Protein AF-A0A7X7G9E5-F1 (afdb_monomer)

pLDDT: mean 78.96, std 9.9, range [48.59, 95.44]

Solvent-accessible surface area (backbone atoms only — not comparable to full-atom values): 7035 Å² total; per-residue (Å²): 116,56,70,67,61,51,48,48,40,60,71,61,45,46,61,52,39,68,76,74,42,57,73,67,61,39,52,52,50,52,52,52,50,52,52,53,52,44,50,45,39,64,73,45,52,46,53,51,50,51,52,53,50,51,52,52,34,56,75,68,69,60,48,82,69,44,36,74,34,84,66,69,17,43,52,50,46,50,52,52,52,47,51,52,53,34,50,51,29,40,51,51,25,55,50,26,55,76,69,73,35,65,70,61,23,51,51,29,50,54,52,30,51,53,48,49,49,51,49,50,52,60,62,68,66,58,76,86,126

Foldseek 3Di:
DDPVLVCCCVVPPVVVCVVPHDPVVSVVVVVVSVVVVVCCCVVPVVVVCVVVVVVVCVVVVNDPVQLVDPAPNVLVVLLVVLVVLLVVLVVVLVVCVVVVNVVSNVVSVVVSVVSVVVSVVSVVPRDDD

Structure (mmCIF, N/CA/C/O backbone):
data_AF-A0A7X7G9E5-F1
#
_entry.id   AF-A0A7X7G9E5-F1
#
loop_
_atom_site.group_PDB
_atom_site.id
_atom_site.type_symbol
_atom_site.label_atom_id
_atom_site.label_alt_id
_atom_site.label_comp_id
_atom_site.label_asym_id
_atom_site.label_entity_id
_atom_site.label_seq_id
_atom_site.pdbx_PDB_ins_code
_atom_site.Cartn_x
_atom_site.Cartn_y
_atom_site.Cartn_z
_atom_site.occupancy
_atom_site.B_iso_or_equiv
_atom_site.auth_seq_id
_atom_site.auth_comp_id
_atom_site.auth_asym_id
_atom_site.auth_atom_id
_atom_site.pdbx_PDB_model_num
ATOM 1 N N . MET A 1 1 ? 0.172 -2.062 5.739 1.00 58.16 1 MET A N 1
ATOM 2 C CA . MET A 1 1 ? -1.015 -1.357 5.200 1.00 58.16 1 MET A CA 1
ATOM 3 C C . MET A 1 1 ? -0.533 -0.185 4.358 1.00 58.16 1 MET A C 1
ATOM 5 O O . MET A 1 1 ? 0.449 0.430 4.751 1.00 58.16 1 MET A O 1
ATOM 9 N N . TRP A 1 2 ? -1.150 0.080 3.204 1.00 67.69 2 TRP A N 1
ATOM 10 C CA . TRP A 1 2 ? -0.778 1.218 2.350 1.00 67.69 2 TRP A CA 1
ATOM 11 C C . TRP A 1 2 ? -1.235 2.554 2.962 1.00 67.69 2 TRP A C 1
ATOM 13 O O . TRP A 1 2 ? -2.194 2.589 3.739 1.00 67.69 2 TRP A O 1
ATOM 23 N N . LEU A 1 3 ? -0.548 3.640 2.596 1.00 67.44 3 LEU A N 1
ATOM 24 C CA . LEU A 1 3 ? -0.738 4.991 3.126 1.00 67.44 3 LEU A CA 1
ATOM 25 C C . LEU A 1 3 ? -2.195 5.470 3.008 1.00 67.44 3 LEU A C 1
ATOM 27 O O . LEU A 1 3 ? -2.741 6.005 3.966 1.00 67.44 3 LEU A O 1
ATOM 31 N N . GLY A 1 4 ? -2.865 5.202 1.880 1.00 72.19 4 GLY A N 1
ATOM 32 C CA . GLY A 1 4 ? -4.277 5.555 1.692 1.00 72.19 4 GLY A CA 1
ATOM 33 C C . GLY A 1 4 ? -5.189 4.883 2.720 1.00 72.19 4 GLY A C 1
ATOM 34 O O . GLY A 1 4 ? -5.976 5.552 3.379 1.00 72.19 4 GLY A O 1
ATOM 35 N N . GLY A 1 5 ? -5.006 3.580 2.958 1.00 77.31 5 GLY A N 1
ATOM 36 C CA . GLY A 1 5 ? -5.749 2.859 3.996 1.00 77.31 5 GLY A CA 1
ATOM 37 C C . GLY A 1 5 ? -5.438 3.359 5.412 1.00 77.31 5 GLY A C 1
ATOM 38 O O . GLY A 1 5 ? -6.335 3.404 6.251 1.00 77.31 5 GLY A O 1
ATOM 39 N N . GLN A 1 6 ? -4.195 3.780 5.685 1.00 78.44 6 GLN A N 1
ATOM 40 C CA . GLN A 1 6 ? -3.826 4.419 6.961 1.00 78.44 6 GLN A CA 1
ATOM 41 C C . GLN A 1 6 ? -4.551 5.732 7.165 1.00 78.44 6 GLN A C 1
ATOM 43 O O . GLN A 1 6 ? -5.086 5.962 8.248 1.00 78.44 6 GLN A O 1
ATOM 48 N N . LEU A 1 7 ? -4.589 6.566 6.131 1.00 79.56 7 LEU A N 1
ATOM 49 C CA . LEU A 1 7 ? -5.273 7.848 6.165 1.00 79.56 7 LEU A CA 1
ATOM 50 C C . LEU A 1 7 ? -6.779 7.654 6.333 1.00 79.56 7 LEU A C 1
ATOM 52 O O . LEU A 1 7 ? -7.352 8.247 7.239 1.00 79.56 7 LEU A O 1
ATOM 56 N N . THR A 1 8 ? -7.411 6.760 5.568 1.00 85.62 8 THR A N 1
ATOM 57 C CA . THR A 1 8 ? -8.840 6.446 5.719 1.00 85.62 8 THR A CA 1
ATOM 58 C C . THR A 1 8 ? -9.161 5.972 7.136 1.00 85.62 8 THR A C 1
ATOM 60 O O . THR A 1 8 ? -10.071 6.499 7.776 1.00 85.62 8 THR A O 1
ATOM 63 N N . VAL A 1 9 ? -8.400 5.010 7.667 1.00 87.81 9 VAL A N 1
ATOM 64 C CA . VAL A 1 9 ? -8.644 4.495 9.020 1.00 87.81 9 VAL A CA 1
ATOM 65 C C . VAL A 1 9 ? -8.398 5.576 10.069 1.00 87.81 9 VAL A C 1
ATOM 67 O O . VAL A 1 9 ? -9.223 5.749 10.958 1.00 87.81 9 VAL A O 1
ATOM 70 N N . SER A 1 10 ? -7.312 6.335 9.966 1.00 84.25 10 SER A N 1
ATOM 71 C CA . SER A 1 10 ? -6.926 7.305 10.999 1.00 84.25 10 SER A CA 1
ATOM 72 C C . SER A 1 10 ? -7.788 8.567 10.985 1.00 84.25 10 SER A C 1
ATOM 74 O O . SER A 1 10 ? -8.097 9.095 12.053 1.00 84.25 10 SER A O 1
ATOM 76 N N . ALA A 1 11 ? -8.185 9.039 9.800 1.00 89.56 11 ALA A N 1
ATOM 77 C CA . ALA A 1 11 ? -8.941 10.275 9.622 1.00 89.56 11 ALA A CA 1
ATOM 78 C C . ALA A 1 11 ? -10.459 10.065 9.676 1.00 89.56 11 ALA A C 1
ATOM 80 O O . ALA A 1 11 ? -11.163 10.937 10.174 1.00 89.56 11 ALA A O 1
ATOM 81 N N . LEU A 1 12 ? -10.974 8.929 9.187 1.00 91.94 12 LEU A N 1
ATOM 82 C CA . LEU A 1 12 ? -12.422 8.711 9.062 1.00 91.94 12 LEU A CA 1
ATOM 83 C C . LEU A 1 12 ? -12.956 7.691 10.071 1.00 91.94 12 LEU A C 1
ATOM 85 O O . LEU A 1 12 ? -13.990 7.923 10.692 1.00 91.94 12 LEU A O 1
ATOM 89 N N . VAL A 1 13 ? -12.255 6.571 10.276 1.00 92.12 13 VAL A N 1
ATOM 90 C CA . VAL A 1 13 ? -12.777 5.460 11.096 1.00 92.12 13 VAL A CA 1
ATOM 91 C C . VAL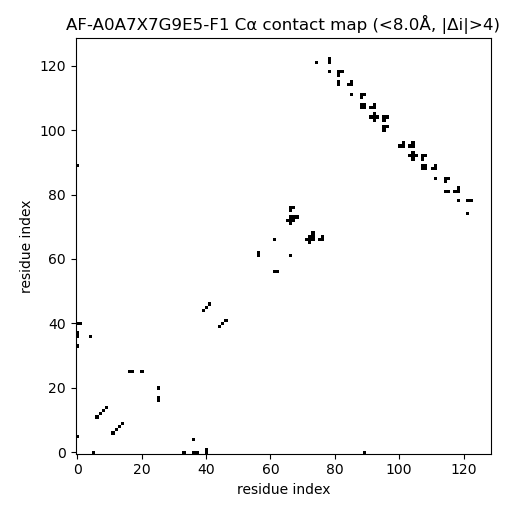 A 1 13 ? -12.455 5.647 12.579 1.00 92.12 13 VAL A C 1
ATOM 93 O O . VAL A 1 13 ? -13.333 5.583 13.439 1.00 92.12 13 VAL A O 1
ATOM 96 N N . LEU A 1 14 ? -11.187 5.898 12.895 1.00 91.06 14 LEU A N 1
ATOM 97 C CA . LEU A 1 14 ? -10.669 5.957 14.256 1.00 91.06 14 LEU A CA 1
ATOM 98 C C . LEU A 1 14 ? -11.297 7.078 15.106 1.00 91.06 14 LEU A C 1
ATOM 100 O O . LEU A 1 14 ? -11.532 6.833 16.291 1.00 91.06 14 LEU A O 1
ATOM 104 N N . PRO A 1 15 ? -11.595 8.288 14.587 1.00 92.12 15 PRO A N 1
ATOM 105 C CA . PRO A 1 15 ? -12.250 9.325 15.383 1.00 92.12 15 PRO A CA 1
ATOM 106 C C . PRO A 1 15 ? -13.672 8.935 15.794 1.00 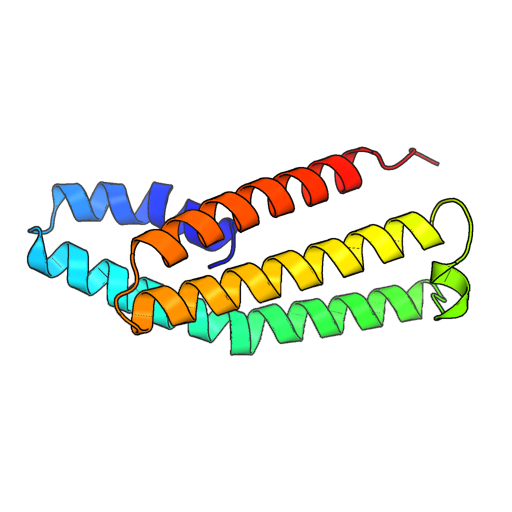92.12 15 PRO A C 1
ATOM 108 O O . PRO A 1 15 ? -14.063 9.163 16.937 1.00 92.12 15 PRO A O 1
ATOM 111 N N . VAL A 1 16 ? -14.429 8.304 14.890 1.00 93.69 16 VAL A N 1
ATOM 112 C CA . VAL A 1 16 ? -15.795 7.837 15.167 1.00 93.69 16 VAL A CA 1
ATOM 113 C C . VAL A 1 16 ? -15.767 6.664 16.144 1.00 93.69 16 VAL A C 1
ATOM 115 O O . VAL A 1 16 ? -16.484 6.686 17.143 1.00 93.69 16 VAL A O 1
ATOM 118 N N . ALA A 1 17 ? -14.882 5.690 15.916 1.00 92.75 17 ALA A N 1
ATOM 119 C CA . ALA A 1 17 ? -14.713 4.537 16.797 1.00 92.75 17 ALA A CA 1
ATOM 120 C C . ALA A 1 17 ? -14.336 4.960 18.226 1.00 92.75 17 ALA A C 1
ATOM 122 O O . ALA A 1 17 ? -14.931 4.472 19.180 1.00 92.75 17 ALA A O 1
ATOM 123 N N .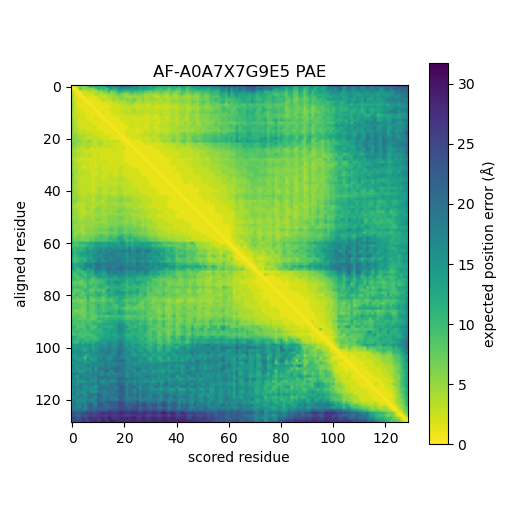 ARG A 1 18 ? -13.420 5.929 18.384 1.00 93.19 18 ARG A N 1
ATOM 124 C CA . ARG A 1 18 ? -13.030 6.470 19.699 1.00 93.19 18 ARG A CA 1
ATOM 125 C C . ARG A 1 18 ? -14.180 7.119 20.472 1.00 93.19 18 ARG A C 1
ATOM 127 O O . ARG A 1 18 ? -14.118 7.155 21.692 1.00 93.19 18 ARG A O 1
ATOM 134 N N . ARG A 1 19 ? -15.194 7.650 19.781 1.00 93.94 19 ARG A N 1
ATOM 135 C CA . ARG A 1 19 ? -16.349 8.317 20.408 1.00 93.94 19 ARG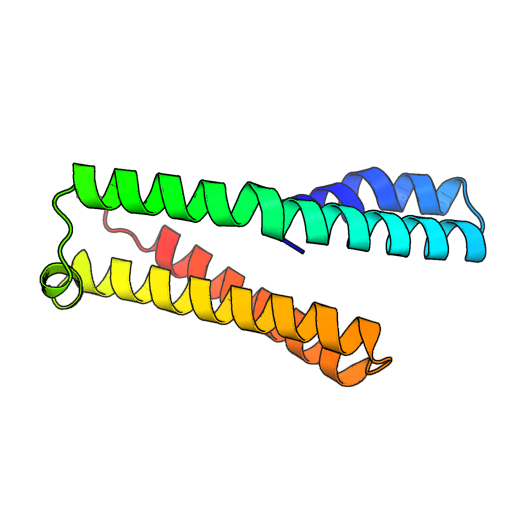 A CA 1
ATOM 136 C C . ARG A 1 19 ? -17.506 7.371 20.726 1.00 93.94 19 ARG A C 1
ATOM 138 O O . ARG A 1 19 ? -18.374 7.742 21.506 1.00 93.94 19 ARG A O 1
ATOM 145 N N . ARG A 1 20 ? -17.581 6.218 20.057 1.00 94.06 20 ARG A N 1
ATOM 146 C CA . ARG A 1 20 ? -18.778 5.357 20.050 1.00 94.06 20 ARG A CA 1
ATOM 147 C C . ARG A 1 20 ? -18.544 3.954 20.601 1.00 94.06 20 ARG A C 1
ATOM 149 O O . ARG A 1 20 ? -19.523 3.289 20.911 1.00 94.06 20 ARG A O 1
ATOM 156 N N . LEU A 1 21 ? -17.295 3.499 20.682 1.00 95.44 21 LEU A N 1
ATOM 157 C CA . LEU A 1 21 ? -16.943 2.144 21.100 1.00 95.44 21 LEU A CA 1
ATOM 158 C C . LEU A 1 21 ? -16.099 2.171 22.370 1.00 95.44 21 LEU A C 1
ATOM 160 O O . LEU A 1 21 ? -15.292 3.082 22.570 1.00 95.44 21 LEU A O 1
ATOM 164 N N . ASP A 1 22 ? -16.260 1.135 23.187 1.00 94.88 22 ASP A N 1
ATOM 165 C CA . ASP A 1 22 ? -15.344 0.845 24.281 1.00 94.88 22 ASP A CA 1
ATOM 166 C C . ASP A 1 22 ? -13.982 0.350 23.753 1.00 94.88 22 ASP A C 1
ATOM 168 O O . ASP A 1 22 ? -13.777 0.123 22.554 1.00 94.88 22 ASP A O 1
ATOM 172 N N . GLU A 1 23 ? -13.005 0.226 24.652 1.00 90.12 23 GLU A N 1
ATOM 173 C CA . GLU A 1 23 ? -11.633 -0.121 24.273 1.00 90.12 23 GLU A CA 1
ATOM 174 C C . GLU A 1 23 ? -11.546 -1.504 23.611 1.00 90.12 23 GLU A C 1
ATOM 176 O O . GLU A 1 23 ? -10.846 -1.671 22.609 1.00 90.12 23 GLU A O 1
ATOM 181 N N . ALA A 1 24 ? -12.292 -2.481 24.135 1.00 91.38 24 ALA A N 1
ATOM 182 C CA . ALA A 1 24 ? -12.277 -3.854 23.648 1.00 91.38 24 ALA A CA 1
ATOM 183 C C . ALA A 1 24 ? -12.882 -3.968 22.239 1.00 91.38 24 ALA A C 1
ATOM 185 O O . ALA A 1 24 ? -12.233 -4.516 21.341 1.00 91.38 24 ALA A O 1
ATOM 186 N N . ALA A 1 25 ? -14.067 -3.394 22.005 1.00 92.94 25 ALA A N 1
ATOM 187 C CA . ALA A 1 25 ? -14.702 -3.410 20.689 1.00 92.94 25 ALA A CA 1
ATOM 188 C C . ALA A 1 25 ? -13.902 -2.593 19.668 1.00 92.94 25 ALA A C 1
ATOM 190 O O . ALA A 1 25 ? -13.784 -2.985 18.503 1.00 92.94 25 ALA A O 1
ATOM 191 N N . ARG A 1 26 ? -13.288 -1.480 20.090 1.00 93.50 26 ARG A N 1
ATOM 192 C CA . ARG A 1 26 ? -12.402 -0.696 19.220 1.00 93.50 26 ARG A CA 1
ATOM 193 C C . ARG A 1 26 ? -11.174 -1.499 18.797 1.00 93.50 26 ARG A C 1
ATOM 195 O O . ARG A 1 26 ? -10.819 -1.475 17.617 1.00 93.50 26 ARG A O 1
ATOM 202 N N . ALA A 1 27 ? -10.522 -2.189 19.731 1.00 88.94 27 ALA A N 1
ATOM 203 C CA . ALA A 1 27 ? -9.348 -3.004 19.436 1.00 88.94 27 ALA A CA 1
ATOM 204 C C . ALA A 1 27 ? -9.679 -4.143 18.457 1.00 88.94 27 ALA A C 1
ATOM 206 O O . ALA A 1 27 ? -8.935 -4.360 17.494 1.00 88.94 27 ALA A O 1
ATOM 207 N N . ASP A 1 28 ? -10.813 -4.820 18.654 1.00 91.38 28 ASP A N 1
ATOM 208 C CA . ASP A 1 28 ? -11.260 -5.888 17.757 1.00 91.38 28 ASP A CA 1
ATOM 209 C C . ASP A 1 28 ? -11.622 -5.366 16.355 1.00 91.38 28 ASP A C 1
ATOM 211 O O . ASP A 1 28 ? -11.171 -5.917 15.341 1.00 91.38 28 ASP A O 1
ATOM 215 N N . LEU A 1 29 ? -12.325 -4.228 16.279 1.00 92.56 29 LEU A N 1
ATOM 216 C CA . LEU A 1 29 ? -12.622 -3.556 15.014 1.00 92.56 29 LEU A CA 1
ATOM 217 C 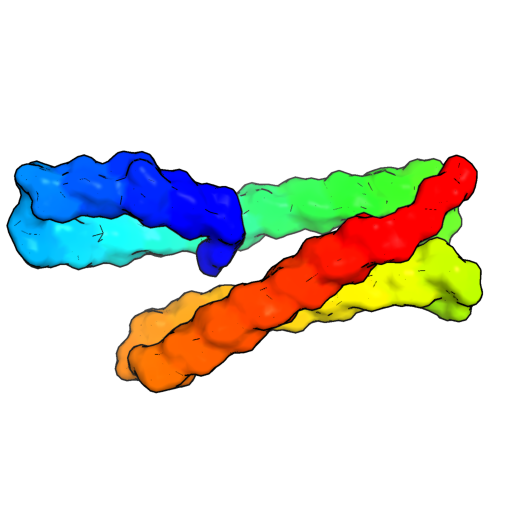C . LEU A 1 29 ? -11.337 -3.223 14.251 1.00 92.56 29 LEU A C 1
ATOM 219 O O . LEU A 1 29 ? -11.228 -3.548 13.067 1.00 92.56 29 LEU A O 1
ATOM 223 N N . MET A 1 30 ? -10.355 -2.598 14.910 1.00 89.00 30 MET A N 1
ATOM 224 C CA . MET A 1 30 ? -9.092 -2.209 14.270 1.00 89.00 30 MET A CA 1
ATOM 225 C C . MET A 1 30 ? -8.300 -3.428 13.790 1.00 89.00 30 MET A C 1
ATOM 227 O O . MET A 1 30 ? -7.755 -3.410 12.682 1.00 89.00 30 MET A O 1
ATOM 231 N N . ARG A 1 31 ? -8.283 -4.514 14.572 1.00 86.38 31 ARG A N 1
ATOM 232 C CA . ARG A 1 31 ? -7.644 -5.777 14.181 1.00 86.38 31 ARG A CA 1
ATOM 233 C C . ARG A 1 31 ? -8.310 -6.378 12.942 1.00 86.38 31 ARG A C 1
ATOM 235 O O . ARG A 1 31 ? -7.621 -6.755 11.990 1.00 86.38 31 ARG A O 1
ATOM 242 N N . THR A 1 32 ? -9.639 -6.428 12.923 1.00 90.06 32 THR A N 1
ATOM 243 C CA . THR A 1 32 ? -10.408 -6.982 11.802 1.00 90.06 32 THR A CA 1
ATOM 244 C C . THR A 1 32 ? -10.275 -6.127 10.541 1.00 90.06 32 THR A C 1
ATOM 246 O O . THR A 1 32 ? -10.042 -6.674 9.457 1.00 90.06 32 THR A O 1
ATOM 249 N N . LEU A 1 33 ? -10.344 -4.796 10.666 1.00 89.50 33 LEU A N 1
ATOM 250 C CA . LEU A 1 33 ? -10.114 -3.871 9.551 1.00 89.50 33 LEU A CA 1
ATOM 251 C C . LEU A 1 33 ? -8.705 -4.037 8.980 1.00 89.50 33 LEU A C 1
ATOM 253 O O . LEU A 1 33 ? -8.548 -4.188 7.769 1.00 89.50 33 LEU A O 1
ATOM 257 N N . GLY A 1 34 ? -7.692 -4.055 9.851 1.00 83.81 34 GLY A N 1
ATOM 258 C CA . GLY A 1 34 ? -6.297 -4.234 9.458 1.00 83.81 34 GLY A CA 1
ATOM 259 C C . GLY A 1 34 ? -6.084 -5.528 8.674 1.00 83.81 34 GLY A C 1
ATOM 260 O O . GLY A 1 34 ? -5.452 -5.504 7.616 1.00 83.81 34 GLY A O 1
ATOM 261 N N . ARG A 1 35 ? -6.683 -6.639 9.127 1.00 85.81 35 ARG A N 1
ATOM 262 C CA . ARG A 1 35 ? -6.627 -7.932 8.426 1.00 85.81 35 ARG A CA 1
ATOM 263 C C . ARG A 1 35 ? -7.275 -7.864 7.042 1.00 85.81 35 ARG A C 1
ATOM 265 O O . ARG A 1 35 ? -6.651 -8.267 6.064 1.00 85.81 35 ARG A O 1
ATOM 272 N N . ARG A 1 36 ? -8.501 -7.337 6.939 1.00 88.25 36 ARG A N 1
ATOM 273 C CA . ARG A 1 36 ? -9.229 -7.243 5.657 1.00 88.25 36 ARG A CA 1
ATOM 274 C C . ARG A 1 36 ? -8.513 -6.341 4.654 1.00 88.25 36 ARG A C 1
ATOM 276 O O . ARG A 1 36 ? -8.352 -6.727 3.500 1.00 88.25 36 ARG A O 1
ATOM 283 N N . LEU A 1 37 ? -8.033 -5.179 5.096 1.00 84.19 37 LEU A N 1
ATOM 284 C CA . LEU A 1 37 ? -7.259 -4.266 4.252 1.00 84.19 37 LEU A CA 1
ATOM 285 C C . LEU A 1 37 ? -5.921 -4.878 3.825 1.00 84.19 37 LEU A C 1
ATOM 287 O O . LEU A 1 37 ? -5.496 -4.678 2.689 1.00 84.19 37 LEU A O 1
ATOM 291 N N . GLY A 1 38 ? -5.268 -5.639 4.708 1.00 81.69 38 GLY A N 1
ATOM 292 C CA . GLY A 1 38 ? -4.067 -6.402 4.371 1.00 81.69 38 GLY A CA 1
ATOM 293 C C . GLY A 1 38 ? -4.324 -7.400 3.243 1.00 81.69 38 GLY A C 1
ATOM 294 O O . GLY A 1 38 ? -3.612 -7.377 2.241 1.00 81.69 38 GLY A O 1
ATOM 295 N N . ILE A 1 39 ? -5.389 -8.200 3.358 1.00 86.31 39 ILE A N 1
ATOM 296 C CA . ILE A 1 39 ? -5.797 -9.162 2.323 1.00 86.31 39 ILE A CA 1
ATOM 297 C C . ILE A 1 39 ? -6.116 -8.443 1.008 1.00 86.31 39 ILE A C 1
ATOM 299 O O . ILE A 1 39 ? -5.567 -8.810 -0.026 1.00 86.31 39 ILE A O 1
ATOM 303 N N . ALA A 1 40 ? -6.931 -7.384 1.037 1.00 87.00 40 ALA A N 1
ATOM 304 C CA . ALA A 1 40 ? -7.258 -6.607 -0.161 1.00 87.00 40 ALA A CA 1
ATOM 305 C C . ALA A 1 40 ? -6.006 -6.008 -0.828 1.00 87.00 40 ALA A C 1
ATOM 307 O O . ALA A 1 40 ? -5.898 -5.981 -2.052 1.00 87.00 40 ALA A O 1
ATOM 308 N N . THR A 1 41 ? -5.026 -5.576 -0.030 1.00 80.69 41 THR A N 1
ATOM 309 C CA . THR A 1 41 ? -3.753 -5.067 -0.554 1.00 80.69 41 THR A CA 1
ATOM 310 C C . THR A 1 41 ? -3.002 -6.148 -1.323 1.00 80.69 41 THR A C 1
ATOM 312 O O . THR A 1 41 ? -2.587 -5.905 -2.451 1.00 80.69 41 THR A O 1
ATOM 315 N N . VAL A 1 42 ? -2.853 -7.337 -0.741 1.00 83.06 42 VAL A N 1
ATOM 316 C CA . VAL A 1 42 ? -2.073 -8.427 -1.346 1.00 83.06 42 VAL A CA 1
ATOM 317 C C . VAL A 1 42 ? -2.797 -9.055 -2.537 1.00 83.06 42 VAL A C 1
ATOM 319 O O . VAL A 1 42 ? -2.163 -9.331 -3.548 1.00 83.06 42 VAL A O 1
ATOM 322 N N . VAL A 1 43 ? -4.109 -9.269 -2.435 1.00 88.75 43 VAL A N 1
ATOM 323 C CA . VAL A 1 43 ? -4.887 -10.008 -3.443 1.00 88.75 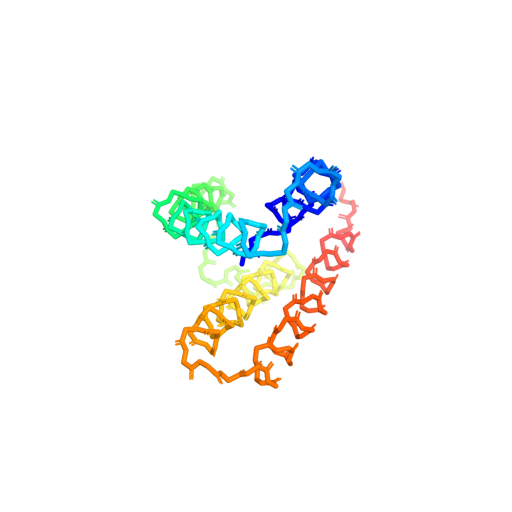43 VAL A CA 1
ATOM 324 C C . VAL A 1 43 ? -5.348 -9.118 -4.597 1.00 88.75 43 VAL A C 1
ATOM 326 O O . VAL A 1 43 ? -5.480 -9.609 -5.712 1.00 88.75 43 VAL A O 1
ATOM 329 N N . ALA A 1 44 ? -5.579 -7.822 -4.366 1.00 87.38 44 ALA A N 1
ATOM 330 C CA . ALA A 1 44 ? -6.086 -6.917 -5.400 1.00 87.38 44 ALA A CA 1
ATOM 331 C C . ALA A 1 44 ? -5.087 -5.811 -5.762 1.00 87.38 44 ALA A C 1
ATOM 333 O O . ALA A 1 44 ? -4.671 -5.709 -6.915 1.00 87.38 44 ALA A O 1
ATOM 334 N N . PHE A 1 45 ? -4.672 -4.983 -4.797 1.00 83.31 45 PHE A N 1
ATOM 335 C CA . PHE A 1 45 ? -3.899 -3.776 -5.123 1.00 83.31 45 PHE A CA 1
ATOM 336 C C . PHE A 1 45 ? -2.474 -4.053 -5.597 1.00 83.31 45 PHE A C 1
ATOM 338 O O . PHE A 1 45 ? -1.985 -3.328 -6.461 1.00 83.31 45 PHE A O 1
ATOM 345 N N . VAL A 1 46 ? -1.796 -5.061 -5.047 1.00 83.25 46 VAL A N 1
ATOM 346 C CA . VAL A 1 46 ? -0.450 -5.442 -5.495 1.00 83.25 46 VAL A CA 1
ATOM 347 C C . VAL A 1 46 ? -0.498 -5.988 -6.928 1.00 83.25 46 VAL A C 1
ATOM 349 O O . VAL A 1 46 ? 0.191 -5.415 -7.772 1.00 83.25 46 VAL A O 1
ATOM 352 N N . PRO A 1 47 ? -1.339 -6.987 -7.268 1.00 85.69 47 PRO A N 1
ATOM 353 C CA . PRO A 1 47 ? -1.474 -7.453 -8.646 1.00 85.69 47 PRO A CA 1
ATOM 354 C C . PRO A 1 47 ? -1.853 -6.340 -9.619 1.00 85.69 47 PRO A C 1
ATOM 356 O O . PRO A 1 47 ? -1.247 -6.230 -10.681 1.00 85.69 47 PRO A O 1
ATOM 359 N N . LEU A 1 48 ? -2.795 -5.469 -9.240 1.00 90.56 48 LEU A N 1
ATOM 360 C CA . LEU A 1 48 ? -3.216 -4.353 -10.083 1.00 90.56 48 LEU A CA 1
ATOM 361 C C . LEU A 1 48 ? -2.073 -3.360 -10.343 1.00 90.56 48 LEU A C 1
ATOM 363 O O . LEU A 1 48 ? -1.880 -2.934 -11.481 1.00 90.56 48 LEU A O 1
ATOM 367 N N . GLN A 1 49 ? -1.287 -3.008 -9.321 1.00 83.94 49 GLN A N 1
ATOM 368 C CA . GLN A 1 49 ? -0.126 -2.127 -9.488 1.00 83.94 49 GLN A CA 1
ATOM 369 C C . GLN A 1 49 ? 0.967 -2.767 -10.341 1.00 83.94 49 GLN A C 1
ATOM 371 O O . GLN A 1 49 ? 1.549 -2.094 -11.187 1.00 83.94 49 GLN A O 1
ATOM 376 N N . VAL A 1 50 ? 1.235 -4.061 -10.155 1.00 85.19 50 VAL A N 1
ATOM 377 C CA . VAL A 1 50 ? 2.226 -4.778 -10.966 1.00 85.19 50 VAL A CA 1
ATOM 378 C C . VAL A 1 50 ? 1.769 -4.842 -12.420 1.00 85.19 50 VAL A C 1
ATOM 380 O O . VAL A 1 50 ? 2.535 -4.483 -13.309 1.00 85.19 50 VAL A O 1
ATOM 383 N N . ALA A 1 51 ? 0.514 -5.218 -12.672 1.00 87.56 51 ALA A N 1
ATOM 384 C CA . ALA A 1 51 ? -0.040 -5.295 -14.020 1.00 87.56 51 ALA A CA 1
ATOM 385 C C . ALA A 1 51 ? 0.000 -3.934 -14.726 1.00 87.56 51 ALA A C 1
ATOM 387 O O . ALA A 1 51 ? 0.508 -3.825 -15.840 1.00 87.56 51 ALA A O 1
ATOM 388 N N . THR A 1 52 ? -0.472 -2.877 -14.064 1.00 86.38 52 THR A N 1
ATOM 389 C CA . THR A 1 52 ? -0.451 -1.521 -14.637 1.00 86.38 52 THR A CA 1
ATOM 390 C C . THR A 1 52 ? 0.972 -0.992 -14.823 1.00 86.38 52 THR A C 1
ATOM 392 O O . THR A 1 52 ? 1.254 -0.373 -15.847 1.00 86.38 52 THR A O 1
ATOM 395 N N . GLY A 1 53 ? 1.895 -1.289 -13.904 1.00 83.25 53 GLY A N 1
ATOM 396 C CA . GLY A 1 53 ? 3.314 -0.956 -14.036 1.00 83.25 53 GLY A CA 1
ATOM 397 C C . GLY A 1 53 ? 3.984 -1.648 -15.226 1.00 83.25 53 GLY A C 1
ATOM 398 O O . GLY A 1 53 ? 4.682 -0.990 -15.995 1.00 83.25 53 GLY A O 1
ATOM 399 N N . VAL A 1 54 ? 3.729 -2.946 -15.421 1.00 84.69 54 VAL A N 1
ATOM 400 C CA . VAL A 1 54 ? 4.244 -3.722 -16.563 1.00 84.69 54 VAL A CA 1
ATOM 401 C C . VAL A 1 54 ? 3.675 -3.199 -17.880 1.00 84.69 54 VAL A C 1
ATOM 403 O O . VAL A 1 54 ? 4.433 -2.976 -18.821 1.00 84.69 54 VAL A O 1
ATOM 406 N N . LEU A 1 55 ? 2.365 -2.946 -17.944 1.00 88.44 55 LEU A N 1
ATOM 407 C CA . LEU A 1 55 ? 1.725 -2.387 -19.138 1.00 88.44 55 LEU A CA 1
ATOM 408 C C . LEU A 1 55 ? 2.299 -1.010 -19.493 1.00 88.44 55 LEU A C 1
ATOM 410 O O . LEU A 1 55 ? 2.582 -0.744 -20.659 1.00 88.44 55 LEU A O 1
ATOM 414 N N . LEU A 1 56 ? 2.525 -0.150 -18.497 1.00 84.50 56 LEU A N 1
ATOM 415 C CA . LEU A 1 56 ? 3.115 1.168 -18.713 1.00 84.50 56 LEU A CA 1
ATOM 416 C C . LEU A 1 56 ? 4.581 1.078 -19.161 1.00 84.50 56 LEU A C 1
ATOM 418 O O . LEU A 1 56 ? 4.995 1.832 -20.040 1.00 84.50 56 LEU A O 1
ATOM 422 N N . ALA A 1 57 ? 5.357 0.157 -18.582 1.00 82.69 57 ALA A N 1
ATOM 423 C CA . ALA A 1 57 ? 6.736 -0.105 -18.985 1.00 82.69 57 ALA A CA 1
ATOM 424 C C . ALA A 1 57 ? 6.804 -0.589 -20.441 1.00 82.69 57 ALA A C 1
ATOM 426 O O . ALA A 1 57 ? 7.579 -0.046 -21.227 1.00 82.69 57 ALA A O 1
ATOM 427 N N . ALA A 1 58 ? 5.936 -1.531 -20.820 1.00 83.62 58 ALA A N 1
ATOM 428 C CA . ALA A 1 58 ? 5.825 -2.023 -22.190 1.00 83.62 58 ALA A CA 1
ATOM 429 C C . ALA A 1 58 ? 5.426 -0.905 -23.164 1.00 83.62 58 ALA A C 1
ATOM 431 O O . ALA A 1 58 ? 6.069 -0.730 -24.196 1.00 83.62 58 ALA A O 1
ATOM 432 N N . HIS A 1 59 ? 4.423 -0.095 -22.809 1.00 83.94 59 HIS A N 1
ATOM 433 C CA . HIS A 1 59 ? 3.984 1.035 -23.630 1.00 83.94 59 HIS A CA 1
ATOM 434 C C . HIS A 1 59 ? 5.088 2.086 -23.837 1.00 83.94 59 HIS A C 1
ATOM 436 O O . HIS A 1 59 ? 5.163 2.698 -24.898 1.00 83.94 59 HIS A O 1
ATOM 442 N N . LYS A 1 60 ? 5.971 2.273 -22.849 1.00 82.19 60 LYS A N 1
ATOM 443 C CA . LYS A 1 60 ? 7.126 3.179 -22.935 1.00 82.19 60 LYS A CA 1
ATOM 444 C C . LYS A 1 60 ? 8.394 2.532 -23.506 1.00 82.19 60 LYS A C 1
ATOM 446 O O . LYS A 1 60 ? 9.436 3.180 -23.509 1.00 82.19 60 LYS A O 1
ATOM 451 N N . GLY A 1 61 ? 8.332 1.278 -23.961 1.00 85.00 61 GLY A N 1
ATOM 452 C CA . GLY A 1 61 ? 9.486 0.565 -24.519 1.00 85.00 61 GLY A CA 1
ATOM 453 C C . GLY A 1 61 ? 10.609 0.292 -23.509 1.00 85.00 61 GLY A C 1
ATOM 454 O O . GLY A 1 61 ? 11.761 0.126 -23.900 1.00 85.00 61 GLY A O 1
ATOM 455 N N . VAL A 1 62 ? 10.298 0.266 -22.210 1.00 84.56 62 VAL A N 1
ATOM 456 C CA . VAL A 1 62 ? 11.276 0.034 -21.138 1.00 84.56 62 VAL A CA 1
ATOM 457 C C . VAL A 1 62 ? 11.766 -1.413 -21.194 1.00 84.56 62 VAL A C 1
ATOM 459 O O . VAL A 1 62 ? 10.984 -2.355 -21.073 1.00 84.56 62 VAL A O 1
ATOM 462 N N . THR A 1 63 ? 13.078 -1.591 -21.321 1.00 85.62 63 THR A N 1
ATOM 463 C CA . THR A 1 63 ? 13.761 -2.893 -21.270 1.00 85.62 63 THR A CA 1
ATOM 464 C C . THR A 1 63 ? 14.615 -3.013 -20.006 1.00 85.62 63 THR A C 1
ATOM 466 O O . THR A 1 63 ? 14.887 -2.021 -19.333 1.00 85.62 63 THR A O 1
ATOM 469 N N . TRP A 1 64 ? 15.113 -4.207 -19.677 1.00 81.12 64 TRP A N 1
ATOM 470 C CA . TRP A 1 64 ? 16.058 -4.364 -18.561 1.00 81.12 64 TRP A CA 1
ATOM 471 C C . TRP A 1 64 ? 17.323 -3.514 -18.734 1.00 81.12 64 TRP A C 1
ATOM 473 O O . TRP A 1 64 ? 17.808 -2.940 -17.762 1.00 81.12 64 TRP A O 1
ATOM 483 N N . ALA A 1 65 ? 17.806 -3.371 -19.972 1.00 81.88 65 ALA A N 1
ATOM 484 C CA . ALA A 1 65 ? 18.938 -2.506 -20.295 1.00 81.88 65 ALA A CA 1
ATOM 485 C C . ALA A 1 65 ? 18.631 -1.031 -19.996 1.00 81.88 65 ALA A C 1
ATOM 487 O O . ALA A 1 65 ? 19.478 -0.332 -19.446 1.00 81.88 65 ALA A O 1
ATOM 488 N N . SER A 1 66 ? 17.389 -0.592 -20.240 1.00 79.06 66 SER A N 1
ATOM 489 C CA . SER A 1 66 ? 16.979 0.791 -19.975 1.00 79.06 66 SER A CA 1
ATOM 490 C C . SER A 1 66 ? 17.070 1.189 -18.501 1.00 79.06 66 SER A C 1
ATOM 492 O O . SER A 1 66 ? 17.130 2.373 -18.209 1.00 79.06 66 SER A O 1
ATOM 494 N N . LEU A 1 67 ? 17.134 0.245 -17.551 1.00 80.31 67 LEU A N 1
ATOM 495 C CA . LEU A 1 67 ? 17.330 0.563 -16.129 1.00 80.31 67 LEU A CA 1
ATOM 496 C C . LEU A 1 67 ? 18.747 1.069 -15.816 1.00 80.31 67 LEU A C 1
ATOM 498 O O . LEU A 1 67 ? 18.938 1.765 -14.817 1.00 80.31 67 LEU A O 1
ATOM 502 N N . ALA A 1 68 ? 19.733 0.735 -16.654 1.00 81.12 68 ALA A N 1
ATOM 503 C CA . ALA A 1 68 ? 21.107 1.213 -16.515 1.00 81.12 68 ALA A CA 1
ATOM 504 C C . ALA A 1 68 ? 21.312 2.612 -17.127 1.00 81.12 68 ALA A C 1
ATOM 506 O O . ALA A 1 68 ? 22.298 3.283 -16.800 1.00 81.12 68 ALA A O 1
ATOM 507 N N . ASP A 1 69 ? 20.372 3.072 -17.962 1.00 82.50 69 ASP A N 1
ATOM 508 C CA . ASP A 1 69 ? 20.507 4.330 -18.686 1.00 82.50 69 ASP A CA 1
ATOM 509 C C . ASP A 1 69 ? 20.534 5.543 -17.740 1.00 82.50 69 ASP A C 1
ATOM 511 O O . ASP A 1 69 ? 19.707 5.662 -16.819 1.00 82.50 69 ASP A O 1
ATOM 515 N N . PRO A 1 70 ? 21.467 6.489 -17.961 1.00 78.56 70 PRO A N 1
ATOM 516 C CA . PRO A 1 70 ? 21.474 7.763 -17.261 1.00 78.56 70 PRO A CA 1
ATOM 517 C C . PRO A 1 70 ? 20.146 8.519 -17.393 1.00 78.56 70 PRO A C 1
ATOM 519 O O . PRO A 1 70 ? 19.555 8.594 -18.463 1.00 78.56 70 PRO A O 1
ATOM 522 N N . GLY A 1 71 ? 19.687 9.131 -16.297 1.00 81.75 71 GLY A N 1
ATOM 523 C CA . GLY A 1 71 ? 18.443 9.902 -16.278 1.00 81.75 71 GLY A CA 1
ATOM 524 C C . GLY A 1 71 ? 17.227 9.030 -15.968 1.00 81.75 71 GLY A C 1
ATOM 525 O O . GLY A 1 71 ? 17.052 8.606 -14.824 1.00 81.75 71 GLY A O 1
ATOM 526 N N . TYR A 1 72 ? 16.378 8.783 -16.968 1.00 75.38 72 TYR A N 1
ATOM 527 C CA . TYR A 1 72 ? 15.094 8.093 -16.792 1.00 75.38 72 TYR A CA 1
ATOM 528 C C . TYR A 1 72 ? 15.250 6.666 -16.239 1.00 75.38 72 TYR A C 1
ATOM 530 O O . TYR A 1 72 ? 14.540 6.282 -15.307 1.00 75.38 72 TYR A O 1
ATOM 538 N N . GLY A 1 73 ? 16.221 5.916 -16.766 1.00 79.00 73 GLY A N 1
ATOM 539 C CA . GLY A 1 73 ? 16.510 4.531 -16.401 1.00 79.00 73 GLY A CA 1
ATOM 540 C C . GLY A 1 73 ? 16.856 4.328 -14.934 1.00 79.00 73 GLY A C 1
ATOM 541 O O . GLY A 1 73 ? 16.152 3.627 -14.201 1.00 79.00 73 GLY A O 1
ATOM 542 N N . ARG A 1 74 ? 17.899 5.026 -14.471 1.00 79.56 74 ARG A N 1
ATOM 543 C CA . ARG A 1 74 ? 18.313 5.005 -13.058 1.00 79.56 74 ARG A CA 1
ATOM 544 C C . ARG A 1 74 ? 17.219 5.497 -12.107 1.00 79.56 74 ARG A C 1
ATOM 546 O O . ARG A 1 74 ? 17.083 4.957 -11.010 1.00 79.56 74 ARG A O 1
ATOM 553 N N . LEU A 1 75 ? 16.419 6.488 -12.513 1.00 80.88 75 LEU A N 1
ATOM 554 C CA . LEU A 1 75 ? 15.288 6.959 -11.708 1.00 80.88 75 LEU A CA 1
ATOM 555 C C . LEU A 1 75 ? 14.216 5.865 -11.562 1.00 80.88 75 LEU A C 1
ATOM 557 O O . LEU A 1 75 ? 13.695 5.645 -10.465 1.00 80.88 75 LEU A O 1
ATOM 561 N N . LEU A 1 76 ? 13.898 5.159 -12.650 1.00 78.81 76 LEU A N 1
ATOM 562 C CA . LEU A 1 76 ? 12.961 4.037 -12.636 1.00 78.81 76 LEU A CA 1
ATOM 563 C C . LEU A 1 76 ? 13.480 2.880 -11.771 1.00 78.81 76 LEU A C 1
ATOM 565 O O . LEU A 1 76 ? 12.731 2.362 -10.941 1.00 78.81 76 LEU A O 1
ATOM 569 N N . ALA A 1 77 ? 14.764 2.533 -11.890 1.00 79.00 77 ALA A N 1
ATOM 570 C CA . ALA A 1 77 ? 15.409 1.531 -11.041 1.00 79.00 77 ALA A CA 1
ATOM 571 C C . ALA A 1 77 ? 15.331 1.908 -9.548 1.00 79.00 77 ALA A C 1
ATOM 573 O O . ALA A 1 77 ? 15.003 1.067 -8.704 1.00 79.00 77 ALA A O 1
ATOM 574 N N . GLY A 1 78 ? 15.547 3.188 -9.224 1.00 77.44 78 GLY A N 1
ATOM 575 C CA . GLY A 1 78 ? 15.378 3.723 -7.873 1.00 77.44 78 GLY A CA 1
ATOM 576 C C . GLY A 1 78 ? 13.950 3.556 -7.346 1.00 77.44 78 GLY A C 1
ATOM 577 O O . GLY A 1 78 ? 13.756 3.069 -6.230 1.00 77.4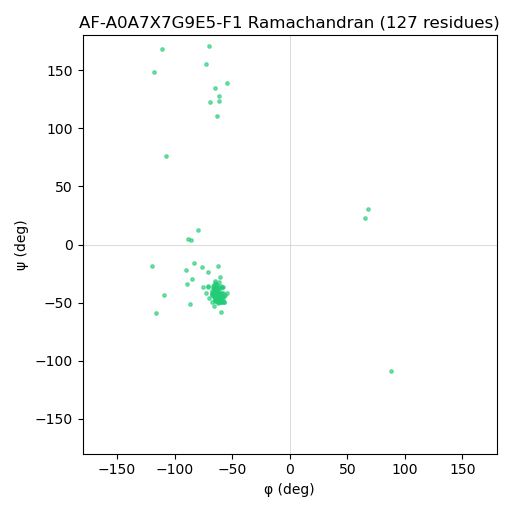4 78 GLY A O 1
ATOM 578 N N . LYS A 1 79 ? 12.938 3.876 -8.164 1.00 75.94 79 LYS A N 1
ATOM 579 C CA . LYS A 1 79 ? 11.518 3.689 -7.808 1.00 75.94 79 LYS A CA 1
ATOM 580 C C . LYS A 1 79 ? 11.177 2.222 -7.543 1.00 75.94 79 LYS A C 1
ATOM 582 O O . LYS A 1 79 ? 10.523 1.927 -6.544 1.00 75.94 79 LYS A O 1
ATOM 587 N N . LEU A 1 80 ? 11.645 1.310 -8.396 1.00 79.75 80 LEU A N 1
ATOM 588 C CA . LEU A 1 80 ? 11.421 -0.130 -8.233 1.00 79.75 80 LEU A CA 1
ATOM 589 C C . LEU A 1 80 ? 12.078 -0.663 -6.957 1.00 79.75 80 LEU A C 1
ATOM 591 O O . LEU A 1 80 ? 11.435 -1.367 -6.181 1.00 79.75 80 LEU A O 1
ATOM 595 N N . THR A 1 81 ? 13.326 -0.270 -6.698 1.00 79.25 81 THR A N 1
ATOM 596 C CA . THR A 1 81 ? 14.058 -0.668 -5.486 1.00 79.25 81 THR A CA 1
ATOM 597 C C . THR A 1 81 ? 13.325 -0.206 -4.232 1.00 79.25 81 THR A C 1
ATOM 599 O O . THR A 1 81 ? 13.068 -0.994 -3.321 1.00 79.25 81 THR A O 1
ATOM 602 N N . ALA A 1 82 ? 12.929 1.064 -4.197 1.00 74.31 82 ALA A N 1
ATOM 603 C CA . ALA A 1 82 ? 12.242 1.628 -3.049 1.00 74.31 82 ALA A CA 1
ATOM 604 C C . ALA A 1 82 ? 10.862 0.981 -2.826 1.00 74.31 82 ALA A C 1
ATOM 606 O O . ALA A 1 82 ? 10.502 0.681 -1.688 1.00 74.31 82 ALA A O 1
ATOM 607 N N . PHE A 1 83 ? 10.125 0.674 -3.900 1.00 77.31 83 PHE A N 1
ATOM 608 C CA . PHE A 1 83 ? 8.873 -0.081 -3.819 1.00 77.31 83 PHE A CA 1
ATOM 609 C C . PHE A 1 83 ? 9.072 -1.469 -3.189 1.00 77.31 83 PHE A C 1
ATOM 611 O O . PHE A 1 83 ? 8.340 -1.833 -2.265 1.00 77.31 83 PHE A O 1
ATOM 618 N N . VAL A 1 84 ? 10.083 -2.222 -3.639 1.00 80.38 84 VAL A N 1
ATOM 619 C CA . VAL A 1 84 ? 10.407 -3.549 -3.089 1.00 80.38 84 VAL A CA 1
ATOM 620 C C . VAL A 1 84 ? 10.748 -3.454 -1.603 1.00 80.38 84 VAL A C 1
ATOM 622 O O . VAL A 1 84 ? 10.197 -4.210 -0.802 1.00 80.38 84 VAL A O 1
ATOM 625 N N . LEU A 1 85 ? 11.592 -2.497 -1.210 1.00 76.50 85 LEU A N 1
ATOM 626 C CA . LEU A 1 85 ? 11.964 -2.293 0.193 1.00 76.50 85 LEU A CA 1
ATOM 627 C C . LEU A 1 85 ? 10.750 -1.964 1.071 1.00 76.50 85 LEU A C 1
ATOM 629 O O . LEU A 1 85 ? 10.604 -2.528 2.158 1.00 76.50 85 LEU A O 1
ATOM 633 N N . VAL A 1 86 ? 9.847 -1.105 0.593 1.00 73.44 86 VAL A N 1
ATOM 634 C CA . VAL A 1 86 ? 8.608 -0.768 1.310 1.00 73.44 86 VAL A CA 1
ATOM 635 C C . VAL A 1 86 ? 7.690 -1.988 1.434 1.00 73.44 86 VAL A C 1
ATOM 637 O O . VAL A 1 86 ? 7.111 -2.200 2.501 1.00 73.44 86 VAL A O 1
ATOM 640 N N . MET A 1 87 ? 7.571 -2.828 0.400 1.00 73.75 87 MET A N 1
ATOM 641 C CA . MET A 1 87 ? 6.774 -4.059 0.485 1.00 73.75 87 MET A CA 1
ATOM 642 C C . MET A 1 87 ? 7.362 -5.090 1.438 1.00 73.75 87 MET A C 1
ATOM 644 O O . MET A 1 87 ? 6.614 -5.663 2.234 1.00 73.75 87 MET A O 1
ATOM 648 N N . LEU A 1 88 ? 8.680 -5.277 1.430 1.00 76.62 88 LEU A N 1
ATOM 649 C CA . LEU A 1 88 ? 9.353 -6.146 2.393 1.00 76.62 88 LEU A CA 1
ATOM 650 C C . LEU A 1 88 ? 9.121 -5.662 3.826 1.00 76.62 88 LEU A C 1
ATOM 652 O O . LEU A 1 88 ? 8.707 -6.448 4.678 1.00 76.62 88 LEU A O 1
ATOM 656 N N . ALA A 1 89 ? 9.305 -4.365 4.088 1.00 72.25 89 ALA A N 1
ATOM 657 C CA . ALA A 1 89 ? 9.094 -3.789 5.413 1.00 72.25 89 ALA A CA 1
ATOM 658 C C . ALA A 1 89 ? 7.625 -3.890 5.869 1.00 72.25 89 ALA A C 1
ATOM 660 O O . ALA A 1 89 ? 7.353 -4.246 7.019 1.00 72.25 89 ALA A O 1
ATOM 661 N N . ALA A 1 90 ? 6.668 -3.658 4.966 1.00 70.50 90 ALA A N 1
ATOM 662 C CA . ALA A 1 90 ? 5.243 -3.805 5.252 1.00 70.50 90 ALA A CA 1
ATOM 663 C C . ALA A 1 90 ? 4.843 -5.266 5.534 1.00 70.50 90 ALA A C 1
ATOM 665 O O . ALA A 1 90 ? 4.047 -5.514 6.446 1.00 70.50 90 ALA A O 1
ATOM 666 N N . GLY A 1 91 ? 5.399 -6.223 4.785 1.00 71.62 91 GLY A N 1
ATOM 667 C CA . GLY A 1 91 ? 5.195 -7.656 5.004 1.00 71.62 91 GLY A CA 1
ATOM 668 C C . GLY A 1 91 ? 5.766 -8.114 6.346 1.00 71.62 91 GLY A C 1
ATOM 669 O O . GLY A 1 91 ? 5.048 -8.710 7.155 1.00 71.62 91 GLY A O 1
ATOM 670 N N . LEU A 1 92 ? 7.017 -7.740 6.637 1.00 75.75 92 LEU A N 1
ATOM 671 C CA . LEU A 1 92 ? 7.660 -8.019 7.923 1.00 75.75 92 LEU A CA 1
ATOM 672 C C . LEU A 1 92 ? 6.894 -7.390 9.094 1.00 75.75 92 LEU A C 1
ATOM 674 O O . LEU A 1 92 ? 6.786 -8.006 10.152 1.00 75.75 92 LEU A O 1
ATOM 678 N N . HIS A 1 93 ? 6.333 -6.188 8.922 1.00 72.06 93 HIS A N 1
ATOM 679 C CA . HIS A 1 93 ? 5.530 -5.532 9.956 1.00 72.06 93 HIS A CA 1
ATOM 680 C C . HIS A 1 93 ? 4.253 -6.325 10.267 1.00 72.06 93 HIS A C 1
ATOM 682 O O . HIS A 1 93 ? 3.898 -6.497 11.435 1.00 72.06 93 HIS A O 1
ATOM 688 N N . GLY A 1 94 ? 3.575 -6.826 9.229 1.00 67.69 94 GLY A N 1
ATOM 689 C CA . GLY A 1 94 ? 2.402 -7.688 9.382 1.00 67.69 94 GLY A CA 1
ATOM 690 C C . GLY A 1 94 ? 2.731 -8.978 10.134 1.00 67.69 94 GLY A C 1
ATOM 691 O O . GLY A 1 94 ? 2.029 -9.334 11.082 1.00 67.69 94 GLY A O 1
ATOM 692 N N . TRP A 1 95 ? 3.844 -9.623 9.776 1.00 75.88 95 TRP A N 1
ATOM 693 C CA . TRP A 1 95 ? 4.337 -10.814 10.469 1.00 75.88 95 TRP A CA 1
ATOM 694 C C . TRP A 1 95 ? 4.701 -10.532 11.934 1.00 75.88 95 TRP A C 1
ATOM 696 O O . TRP A 1 95 ? 4.253 -11.248 12.828 1.00 75.88 95 TRP A O 1
ATOM 706 N N . ALA A 1 96 ? 5.448 -9.458 12.205 1.00 72.19 96 ALA A N 1
ATOM 707 C CA . ALA A 1 96 ? 5.880 -9.099 13.556 1.00 72.19 96 ALA A CA 1
ATOM 708 C C . ALA A 1 96 ? 4.697 -8.803 14.494 1.00 72.19 96 ALA A C 1
ATOM 710 O O . ALA A 1 96 ? 4.738 -9.170 15.669 1.00 72.19 96 ALA A O 1
ATOM 711 N N . ASN A 1 97 ? 3.630 -8.184 13.976 1.00 69.81 97 ASN A N 1
ATOM 712 C CA . ASN A 1 97 ? 2.387 -7.993 14.724 1.00 69.81 97 ASN A CA 1
ATOM 713 C C . ASN A 1 97 ? 1.670 -9.320 15.011 1.00 69.81 97 ASN A C 1
ATOM 715 O O . ASN A 1 97 ? 1.211 -9.527 16.131 1.00 69.81 97 ASN A O 1
ATOM 719 N N . GLY A 1 98 ? 1.603 -10.231 14.034 1.00 67.00 98 GLY A N 1
ATOM 720 C CA . GLY A 1 98 ? 1.023 -11.565 14.231 1.00 67.00 98 GLY A CA 1
ATOM 721 C C . GLY A 1 98 ? 1.805 -12.428 15.228 1.00 67.00 98 GLY A C 1
ATOM 722 O O . GLY A 1 98 ? 1.209 -13.204 15.965 1.00 67.00 98 GLY A O 1
ATOM 723 N N . ALA A 1 99 ? 3.124 -12.242 15.298 1.00 75.06 99 ALA A N 1
ATOM 724 C CA . ALA A 1 99 ? 4.024 -12.956 16.202 1.00 75.06 99 ALA A CA 1
ATOM 725 C C . ALA A 1 99 ? 4.149 -12.321 17.605 1.00 75.06 99 ALA A C 1
ATOM 727 O O . ALA A 1 99 ? 4.981 -12.763 18.395 1.00 75.06 99 ALA A O 1
ATOM 728 N N . GLY A 1 100 ? 3.392 -11.260 17.916 1.00 76.31 100 GLY A N 1
ATOM 729 C CA . GLY A 1 100 ? 3.441 -10.603 19.228 1.00 76.31 100 GLY A CA 1
ATOM 730 C C . GLY A 1 100 ? 4.755 -9.863 19.521 1.00 76.31 100 GLY A C 1
ATOM 731 O O . GLY A 1 100 ? 5.159 -9.774 20.679 1.00 76.31 100 GLY A O 1
ATOM 732 N N . ARG A 1 101 ? 5.443 -9.329 18.496 1.00 77.81 101 ARG A N 1
ATOM 733 C CA . ARG A 1 101 ? 6.739 -8.623 18.622 1.00 77.81 101 ARG A CA 1
ATOM 734 C C . ARG A 1 101 ? 6.585 -7.101 18.417 1.00 77.81 101 ARG A C 1
ATOM 736 O O . ARG A 1 101 ? 6.972 -6.580 17.365 1.00 77.81 101 ARG A O 1
ATOM 743 N N . PRO A 1 102 ? 6.065 -6.348 19.407 1.00 71.06 102 PRO A N 1
ATOM 744 C CA . PRO A 1 102 ? 5.670 -4.945 19.234 1.00 71.06 102 PRO A CA 1
ATOM 745 C C . PRO A 1 102 ? 6.840 -3.993 18.937 1.00 71.06 102 PRO A C 1
ATOM 747 O O . PRO A 1 102 ? 6.686 -3.065 18.144 1.00 71.06 102 PRO A O 1
ATOM 750 N N . ALA A 1 103 ? 8.026 -4.227 19.511 1.00 72.44 103 ALA A N 1
ATOM 751 C CA . ALA A 1 103 ? 9.210 -3.395 19.262 1.00 72.44 103 ALA A CA 1
ATOM 752 C C . ALA A 1 103 ? 9.679 -3.478 17.797 1.00 72.44 103 ALA A C 1
ATOM 754 O O . ALA A 1 103 ? 9.953 -2.458 17.164 1.00 72.44 103 ALA A O 1
ATOM 755 N N . LEU A 1 104 ? 9.691 -4.692 17.239 1.00 62.19 104 LEU A N 1
ATOM 756 C CA . LEU A 1 104 ? 10.046 -4.942 15.844 1.00 62.19 104 LEU A CA 1
ATOM 757 C C . LEU A 1 104 ? 8.994 -4.352 14.895 1.00 62.19 104 LEU A C 1
ATOM 759 O O . LEU A 1 104 ? 9.346 -3.688 13.921 1.00 62.19 104 LEU A O 1
ATOM 763 N N . ALA A 1 105 ? 7.706 -4.518 15.212 1.00 64.00 105 ALA A N 1
ATOM 764 C CA . ALA A 1 105 ? 6.621 -3.916 14.443 1.00 64.00 105 ALA A CA 1
ATOM 765 C C . ALA A 1 105 ? 6.752 -2.382 14.382 1.00 64.00 105 ALA A C 1
ATOM 767 O O . ALA A 1 105 ? 6.592 -1.795 13.309 1.00 64.00 105 ALA A O 1
ATOM 768 N N . ARG A 1 106 ? 7.104 -1.730 15.498 1.00 71.19 106 ARG A N 1
ATOM 769 C CA . ARG A 1 106 ? 7.287 -0.272 15.549 1.00 71.19 106 ARG A CA 1
ATOM 770 C C . ARG A 1 106 ? 8.477 0.192 14.707 1.00 71.19 106 ARG A C 1
ATOM 772 O O . ARG A 1 106 ? 8.333 1.151 13.953 1.00 71.19 106 ARG A O 1
ATOM 779 N N . ALA A 1 107 ? 9.609 -0.507 14.781 1.00 70.94 107 ALA A N 1
ATOM 780 C CA . ALA A 1 107 ? 10.782 -0.204 13.959 1.00 70.94 107 ALA A CA 1
ATOM 781 C C . ALA A 1 107 ? 10.462 -0.303 12.457 1.00 70.94 107 ALA A C 1
ATOM 783 O O . ALA A 1 107 ? 10.714 0.634 11.707 1.00 70.94 107 ALA A O 1
ATOM 784 N N . LEU A 1 108 ? 9.797 -1.383 12.036 1.00 68.62 108 LEU A N 1
ATOM 785 C CA . LEU A 1 108 ? 9.417 -1.603 10.635 1.00 68.62 108 LEU A CA 1
ATOM 786 C C . LEU A 1 108 ? 8.403 -0.575 10.112 1.00 68.62 108 LEU A C 1
ATOM 788 O O . LEU A 1 108 ? 8.451 -0.202 8.937 1.00 68.62 108 LEU A O 1
ATOM 792 N N . ALA A 1 109 ? 7.504 -0.092 10.976 1.00 67.00 109 ALA A N 1
ATOM 793 C CA . ALA A 1 109 ? 6.571 0.977 10.630 1.00 67.00 109 ALA A CA 1
ATOM 794 C C . ALA A 1 109 ? 7.304 2.302 10.371 1.00 67.00 109 ALA A C 1
ATOM 796 O O . ALA A 1 109 ? 7.041 2.951 9.360 1.00 67.00 109 ALA A O 1
ATOM 797 N N . VAL A 1 110 ? 8.259 2.670 11.235 1.00 74.81 110 VAL A N 1
ATOM 798 C CA . VAL A 1 110 ? 9.091 3.874 11.061 1.00 74.81 110 VAL A CA 1
ATOM 799 C C . VAL A 1 110 ? 9.951 3.763 9.801 1.00 74.81 110 VAL A C 1
ATOM 801 O O . VAL A 1 110 ? 9.973 4.693 8.995 1.00 74.81 110 VAL A O 1
ATOM 804 N N . SER A 1 111 ? 10.590 2.613 9.570 1.00 71.38 111 SER A N 1
ATOM 805 C CA . SER A 1 111 ? 11.380 2.366 8.357 1.00 71.38 111 SER A CA 1
ATOM 806 C C . SER A 1 111 ? 10.534 2.447 7.081 1.00 71.38 111 SER A C 1
ATOM 808 O O . SER A 1 111 ? 10.973 3.043 6.101 1.00 71.38 111 SER A O 1
ATOM 810 N N . SER A 1 112 ? 9.305 1.916 7.091 1.00 66.19 112 SER A N 1
ATOM 811 C CA . SER A 1 112 ? 8.385 2.014 5.943 1.00 66.19 112 SER A CA 1
ATOM 812 C C . SER A 1 112 ? 7.932 3.451 5.678 1.00 66.19 112 SER A C 1
ATOM 814 O O . SER A 1 112 ? 7.796 3.844 4.520 1.00 66.19 112 SER A O 1
ATOM 816 N N . LEU A 1 113 ? 7.709 4.239 6.733 1.00 72.38 113 LEU A N 1
ATOM 817 C CA . LEU A 1 113 ? 7.355 5.659 6.641 1.00 72.38 113 LEU A CA 1
ATOM 818 C C . LEU A 1 113 ? 8.490 6.477 6.020 1.00 72.38 113 LEU A C 1
ATOM 820 O O . LEU A 1 113 ? 8.259 7.210 5.061 1.00 72.38 113 LEU A O 1
ATOM 824 N N . LEU A 1 114 ? 9.718 6.295 6.514 1.00 75.31 114 LEU A N 1
ATOM 825 C CA . LEU A 1 114 ? 10.906 6.951 5.964 1.00 75.31 114 LEU A CA 1
ATOM 826 C C . LEU A 1 114 ? 11.157 6.533 4.510 1.00 75.31 114 LEU A C 1
ATOM 828 O O . LEU A 1 114 ? 11.365 7.391 3.656 1.00 75.31 114 LEU A O 1
ATOM 832 N N . GLY A 1 115 ? 11.059 5.236 4.204 1.00 70.06 115 GLY A N 1
ATOM 833 C CA . GLY A 1 115 ? 11.184 4.732 2.835 1.00 70.06 115 GLY A CA 1
ATOM 834 C C . GLY A 1 115 ? 10.125 5.318 1.898 1.00 70.06 115 GLY A C 1
ATOM 835 O O . GLY A 1 115 ? 10.450 5.750 0.795 1.00 70.06 115 GLY A O 1
ATOM 836 N N . SER A 1 116 ? 8.874 5.421 2.355 1.00 63.47 116 SER A N 1
ATOM 837 C CA . SER A 1 116 ? 7.789 6.042 1.581 1.00 63.47 116 SER A CA 1
ATOM 838 C C . SER A 1 116 ? 8.042 7.531 1.329 1.00 63.47 116 SER A C 1
ATOM 840 O O . SER A 1 116 ? 7.782 8.013 0.229 1.00 63.47 116 SER A O 1
ATOM 842 N N . LEU A 1 117 ? 8.590 8.256 2.309 1.00 72.56 117 LEU A N 1
ATOM 843 C CA . LEU A 1 117 ? 8.957 9.663 2.149 1.00 72.56 117 LEU A CA 1
ATOM 844 C C . LEU A 1 117 ? 10.056 9.835 1.091 1.00 72.56 117 LEU A C 1
ATOM 846 O O . LEU A 1 117 ? 9.939 10.697 0.226 1.00 72.56 117 LEU A O 1
ATOM 850 N N . VAL A 1 118 ? 11.077 8.973 1.104 1.00 73.31 118 VAL A N 1
ATOM 851 C CA . VAL A 1 118 ? 12.136 8.968 0.082 1.00 73.31 118 VAL A CA 1
ATOM 852 C C . VAL A 1 118 ? 11.560 8.705 -1.309 1.00 73.31 118 VAL A C 1
ATOM 854 O O . VAL A 1 118 ? 11.919 9.415 -2.243 1.00 73.31 118 VAL A O 1
ATOM 857 N N . VAL A 1 119 ? 10.634 7.749 -1.457 1.00 66.69 119 VAL A N 1
ATOM 858 C CA . VAL A 1 119 ? 9.951 7.473 -2.740 1.00 66.69 119 VAL A CA 1
ATOM 859 C C . VAL A 1 119 ? 9.222 8.716 -3.248 1.00 66.69 119 VAL A C 1
ATOM 861 O O . VAL A 1 119 ? 9.334 9.048 -4.427 1.00 66.69 119 VAL A O 1
ATOM 864 N N . VAL A 1 120 ? 8.487 9.405 -2.370 1.00 70.12 120 VAL A N 1
ATOM 865 C CA . VAL A 1 120 ? 7.753 10.632 -2.713 1.00 70.12 120 VAL A CA 1
ATOM 866 C C . VAL A 1 120 ? 8.717 11.745 -3.120 1.00 70.12 120 VAL A C 1
ATOM 868 O O . VAL A 1 120 ? 8.503 12.368 -4.155 1.00 70.12 120 VAL A O 1
ATOM 871 N N . LEU A 1 121 ? 9.808 11.946 -2.377 1.00 69.69 121 LEU A N 1
ATOM 872 C CA . LEU A 1 121 ? 10.822 12.954 -2.699 1.00 69.69 121 LEU A CA 1
ATOM 873 C C . LEU A 1 121 ? 11.508 12.668 -4.045 1.00 69.69 121 LEU A C 1
ATOM 875 O O . LEU A 1 121 ? 11.664 13.571 -4.868 1.00 69.69 121 LEU A O 1
ATOM 879 N N . LEU A 1 122 ? 11.835 11.402 -4.319 1.00 65.06 122 LEU A N 1
ATOM 880 C CA . LEU A 1 122 ? 12.345 10.964 -5.623 1.00 65.06 122 LEU A CA 1
ATOM 881 C C . LEU A 1 122 ? 11.320 11.161 -6.746 1.00 65.06 122 LEU A C 1
ATOM 883 O O . LEU A 1 122 ? 11.694 11.444 -7.882 1.00 65.06 122 LEU A O 1
ATOM 887 N N . ALA A 1 123 ? 10.030 10.995 -6.450 1.00 63.97 123 ALA A N 1
ATOM 888 C CA . ALA A 1 123 ? 8.962 11.236 -7.411 1.00 63.97 123 ALA A CA 1
ATOM 889 C C . ALA A 1 123 ? 8.784 12.732 -7.711 1.00 63.97 123 ALA A C 1
ATOM 891 O O . ALA A 1 123 ? 8.526 13.073 -8.862 1.00 63.97 123 ALA A O 1
ATOM 892 N N . THR A 1 124 ? 8.969 13.614 -6.723 1.00 65.31 124 THR A N 1
ATOM 893 C CA . THR A 1 124 ? 8.922 15.076 -6.912 1.00 65.31 124 THR A CA 1
ATOM 894 C C . THR A 1 124 ? 10.176 15.649 -7.567 1.00 65.31 124 THR A C 1
ATOM 896 O O . THR A 1 124 ? 10.115 16.730 -8.137 1.00 65.31 124 THR A O 1
ATOM 899 N N . ALA A 1 125 ? 11.299 14.927 -7.537 1.00 62.97 125 ALA A N 1
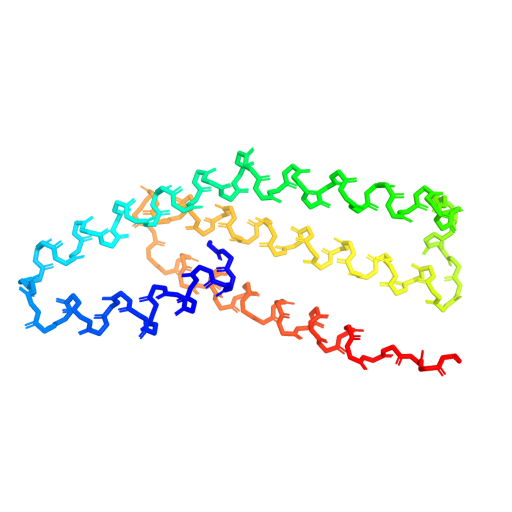ATOM 900 C CA . ALA A 1 125 ? 12.555 15.333 -8.171 1.00 62.97 125 ALA A CA 1
ATOM 901 C C . ALA A 1 125 ? 12.602 15.068 -9.691 1.00 62.97 125 ALA A C 1
ATOM 903 O O . ALA A 1 125 ? 13.674 15.120 -10.291 1.00 62.97 125 ALA A O 1
ATOM 904 N N . LEU A 1 126 ? 11.467 14.754 -10.325 1.00 53.25 126 LEU A N 1
ATOM 905 C CA . LEU A 1 126 ? 11.397 14.625 -11.779 1.00 53.25 126 LEU A CA 1
ATOM 906 C C . LEU A 1 126 ? 11.748 15.972 -12.437 1.00 53.25 126 LEU A C 1
ATOM 908 O O . LEU A 1 126 ? 11.062 16.959 -12.169 1.00 53.25 126 LEU A O 1
ATOM 912 N N . PRO A 1 127 ? 12.754 16.028 -13.329 1.00 53.41 127 PRO A N 1
ATOM 913 C CA . PRO A 1 127 ? 12.892 17.152 -14.238 1.00 53.41 127 PRO A CA 1
ATOM 914 C C . PRO A 1 127 ? 11.639 17.195 -15.112 1.00 53.41 127 PRO A C 1
ATOM 916 O O . PRO A 1 127 ? 11.265 16.183 -15.712 1.00 53.41 127 PRO A O 1
ATOM 919 N N . VAL A 1 128 ? 10.988 18.355 -15.170 1.00 52.38 128 VAL A N 1
ATOM 920 C CA . VAL A 1 128 ? 10.092 18.662 -16.282 1.00 52.38 128 VAL A CA 1
ATOM 921 C C . VAL A 1 128 ? 10.969 18.695 -17.533 1.00 52.38 128 VAL A C 1
ATOM 923 O O . VAL A 1 128 ? 11.877 19.516 -17.632 1.00 52.38 128 VAL A O 1
ATOM 926 N N . SER A 1 129 ? 10.795 17.710 -18.410 1.00 48.59 129 SER A N 1
ATOM 927 C CA . SER A 1 129 ? 11.293 17.782 -19.784 1.00 48.59 129 SER A CA 1
ATOM 928 C C . SER A 1 129 ? 10.409 18.727 -20.576 1.00 48.59 129 SER A C 1
ATOM 930 O O . SER A 1 129 ? 9.177 18.495 -20.504 1.00 48.59 129 SER A O 1
#

Mean predicted aligned error: 9.34 Å

Secondary structure (DSSP, 8-state):
--HHHHHHIIIIIHHHHHHHS-HHHHHHHHHHHHHHHHHHIIIIIHHHHHHHHHHHHHHTT--TGGGTSTTHHHHHHHHHHHHHHHHHHHHHHHHHHHTT-HHHHHHHHHHHHHHHHHHHHHHHT----

Radius of gyration: 17.88 Å; Cα contacts (8 Å, |Δi|>4): 65; chains: 1; bounding box: 40×32×49 Å

Nearest PDB structures (foldseek):
  2d5k-assembly1_B  TM=4.352E-01  e=4.355E+00  Staphylococcus aureus subsp. aureus COL

Sequence (129 aa):
MWLGGQLTVSALVLPVARRRLDEAARADLMRTL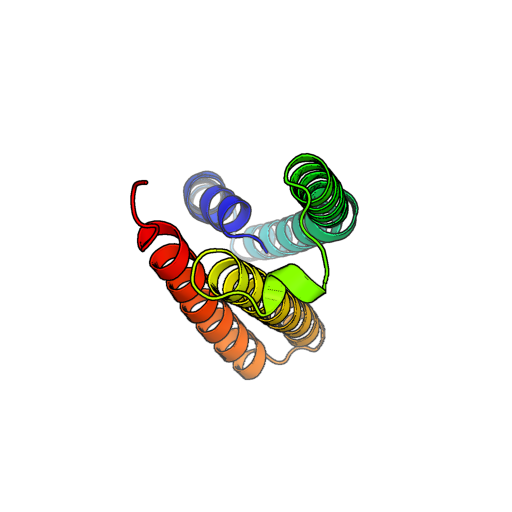GRRLGIATVVAFVPLQVATGVLLAAHKGVTWASLADPGYGRLLAGKLTAFVLVMLAAGLHGWANGAGRPALARALAVSSLLGSLVVVLLATALPVS